Protein AF-V4LY59-F1 (afdb_monomer)

Sequence (93 aa):
MEKTSLIFIGLLLLFTYTQVLAQQSCKTVSDCTKMKCEILECVENKCGCANERRVGLPLTKDMRQACIDYCKLIGEVVNTWSEDLCYCRKPPM

pLDDT: mean 70.53, std 11.12, range [49.97, 89.69]

Nearest PDB structures (foldseek):
  5bq2-assembly1_D  TM=4.998E-01  e=5.086E+00  Pseudomonas aeruginosa PAO1
  5mao-assembly2_B  TM=3.644E-01  e=6.652E+00  Thermus thermophilus HB27
  3i32-assembly1_A-2  TM=2.785E-01  e=6.652E+00  Thermus thermophilus HB27
  8glv-assembly1_JE  TM=3.142E-01  e=6.652E+00  Chlamydomonas reinhardtii

Secondary structure (DSSP, 8-state):
-HHHHHHHHHHHHHHHHHHHHHHHB-SSGGGGTTS--SSEEEETTEEEETT-EEEEPP--TTHHHHHHHHHHHTT-EEEEE-SSEEEEEPPP-

Organism: Eutrema salsugineum (NCBI:txid72664)

Structure (mmCIF, N/CA/C/O backbone):
data_AF-V4LY59-F1
#
_entry.id   AF-V4LY59-F1
#
loop_
_atom_site.group_PDB
_atom_site.id
_atom_site.type_symbol
_atom_site.label_atom_id
_atom_site.label_alt_id
_atom_site.label_comp_id
_atom_site.label_asym_id
_atom_site.label_entity_id
_atom_site.label_seq_id
_atom_site.pdbx_PDB_ins_code
_atom_site.Cartn_x
_atom_site.Cartn_y
_atom_site.Cartn_z
_atom_site.occupancy
_atom_site.B_iso_or_equiv
_atom_site.auth_seq_id
_atom_site.auth_comp_id
_atom_site.auth_asym_id
_atom_site.auth_atom_id
_atom_site.pdbx_PDB_model_num
ATOM 1 N N . MET A 1 1 ? 12.332 43.236 22.250 1.00 49.97 1 MET A N 1
ATOM 2 C CA . MET A 1 1 ? 11.004 42.601 22.063 1.00 49.97 1 MET A CA 1
ATOM 3 C C . MET A 1 1 ? 11.090 41.317 21.219 1.00 49.97 1 MET A C 1
ATOM 5 O O . MET A 1 1 ? 10.103 40.916 20.625 1.00 49.97 1 MET A O 1
ATOM 9 N N . GLU A 1 2 ? 12.241 40.633 21.178 1.00 53.38 2 GLU A N 1
ATOM 10 C CA . GLU A 1 2 ? 12.476 39.514 20.240 1.00 53.38 2 GLU A CA 1
ATOM 11 C C . GLU A 1 2 ? 12.168 38.127 20.832 1.00 53.38 2 GLU A C 1
ATOM 13 O O . GLU A 1 2 ? 11.846 37.193 20.101 1.00 53.38 2 GLU A O 1
ATOM 18 N N . LYS A 1 3 ? 12.199 37.983 22.166 1.00 54.25 3 LYS A N 1
ATOM 19 C CA . LYS A 1 3 ? 11.938 36.698 22.842 1.00 54.25 3 LYS A CA 1
ATOM 20 C C . LYS A 1 3 ? 10.482 36.236 22.728 1.00 54.25 3 LYS A C 1
ATOM 22 O O . LYS A 1 3 ? 10.237 35.037 22.663 1.00 54.25 3 LYS A O 1
ATOM 27 N N . THR A 1 4 ? 9.523 37.158 22.674 1.00 57.12 4 THR A N 1
ATOM 28 C CA . THR A 1 4 ? 8.094 36.821 22.594 1.00 57.12 4 THR A CA 1
ATOM 29 C C . THR A 1 4 ? 7.727 36.246 21.224 1.00 57.12 4 THR A C 1
ATOM 31 O O . THR A 1 4 ? 6.989 35.268 21.158 1.00 57.12 4 THR A O 1
ATOM 34 N N . SER A 1 5 ? 8.302 36.775 20.136 1.00 56.09 5 SER A N 1
ATOM 35 C CA . SER A 1 5 ? 8.032 36.289 18.773 1.00 56.09 5 SER A CA 1
ATOM 36 C C . SER A 1 5 ? 8.486 34.845 18.551 1.00 56.09 5 SER A C 1
ATOM 38 O O . SER A 1 5 ? 7.777 34.085 17.899 1.00 56.09 5 SER A O 1
ATOM 40 N N . LEU A 1 6 ? 9.616 34.428 19.133 1.00 57.38 6 LEU A N 1
ATOM 41 C CA . LEU A 1 6 ? 10.097 33.041 19.035 1.00 57.38 6 LEU A CA 1
ATOM 42 C C . LEU A 1 6 ? 9.166 32.044 19.741 1.00 57.38 6 LEU A C 1
ATOM 44 O O . LEU A 1 6 ? 8.937 30.952 19.227 1.00 57.38 6 LEU A O 1
ATOM 48 N N . ILE A 1 7 ? 8.580 32.434 20.878 1.00 63.19 7 ILE A N 1
ATOM 49 C CA . ILE A 1 7 ? 7.598 31.609 21.599 1.00 63.19 7 ILE A CA 1
ATOM 50 C C . ILE A 1 7 ? 6.315 31.471 20.770 1.00 63.19 7 ILE A C 1
ATOM 52 O O . ILE A 1 7 ? 5.778 30.372 20.651 1.00 63.19 7 ILE A O 1
ATOM 56 N N . PHE A 1 8 ? 5.856 32.560 20.146 1.00 60.38 8 PHE A N 1
ATOM 57 C CA . PHE A 1 8 ? 4.675 32.552 19.278 1.00 60.38 8 PHE A CA 1
ATOM 58 C C . PHE A 1 8 ? 4.862 31.683 18.028 1.00 60.38 8 PHE A C 1
ATOM 60 O O . PHE A 1 8 ? 3.968 30.911 17.684 1.00 60.38 8 PHE A O 1
ATOM 67 N N . ILE A 1 9 ? 6.026 31.755 17.376 1.00 62.88 9 ILE A N 1
ATOM 68 C CA . ILE A 1 9 ? 6.347 30.916 16.211 1.00 62.88 9 ILE A CA 1
ATOM 69 C C . ILE A 1 9 ? 6.438 29.439 16.619 1.00 62.88 9 ILE A C 1
ATOM 71 O O . ILE A 1 9 ? 5.887 28.578 15.934 1.00 62.88 9 ILE A O 1
ATOM 75 N N . GLY A 1 10 ? 7.069 29.140 17.760 1.00 61.47 10 GLY A N 1
ATOM 76 C CA . GLY A 1 10 ? 7.139 27.778 18.294 1.00 61.47 10 GLY A CA 1
ATOM 77 C C . GLY A 1 10 ? 5.758 27.188 18.598 1.00 61.47 10 GLY A C 1
ATOM 78 O O . GLY A 1 10 ? 5.488 26.040 18.247 1.00 61.47 10 GLY A O 1
ATOM 79 N N . LEU A 1 11 ? 4.854 27.986 19.178 1.00 64.50 11 LEU A N 1
ATOM 80 C CA . LEU A 1 11 ? 3.476 27.567 19.441 1.00 64.50 11 LEU A CA 1
ATOM 81 C C . LEU A 1 11 ? 2.719 27.274 18.139 1.00 64.50 11 LEU A C 1
ATOM 83 O O . LEU A 1 11 ? 2.076 26.234 18.024 1.00 64.50 11 LEU A O 1
ATOM 87 N N . LEU A 1 12 ? 2.820 28.1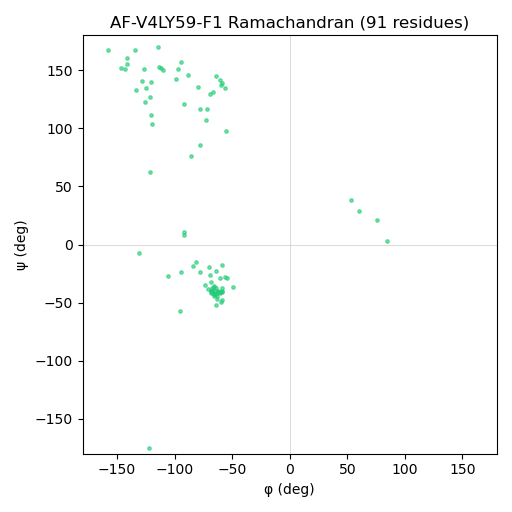65 17.147 1.00 61.53 12 LEU A N 1
ATOM 88 C CA . LEU A 1 12 ? 2.155 28.003 15.852 1.00 61.53 12 LEU A CA 1
ATOM 89 C C . LEU A 1 12 ? 2.586 26.712 15.144 1.00 61.53 12 LEU A C 1
ATOM 91 O O . LEU A 1 12 ? 1.736 26.011 14.602 1.00 61.53 12 LEU A O 1
ATOM 95 N N . LEU A 1 13 ? 3.875 26.366 15.199 1.00 61.19 13 LEU A N 1
ATOM 96 C CA . LEU A 1 13 ? 4.406 25.128 14.618 1.00 61.19 13 LEU A CA 1
ATOM 97 C C . LEU A 1 13 ? 3.901 23.866 15.339 1.00 61.19 13 LEU A C 1
ATOM 99 O O . LEU A 1 13 ? 3.610 22.861 14.696 1.00 61.19 13 LEU A O 1
ATOM 103 N N . LEU A 1 14 ? 3.750 23.908 16.665 1.00 60.53 14 LEU A N 1
ATOM 104 C CA . LEU A 1 14 ? 3.183 22.796 17.438 1.00 60.53 14 LEU A CA 1
ATOM 105 C C . LEU A 1 14 ? 1.686 22.602 17.152 1.00 60.53 14 LEU A C 1
ATOM 107 O O . LEU A 1 14 ? 1.220 21.468 17.017 1.00 60.53 14 LEU A O 1
ATOM 111 N N . PHE A 1 15 ? 0.930 23.695 17.019 1.00 58.72 15 PHE A N 1
ATOM 112 C CA . PHE A 1 15 ? -0.491 23.650 16.665 1.00 58.72 15 PHE A CA 1
ATOM 113 C C . PHE A 1 15 ? -0.724 23.117 15.248 1.00 58.72 15 PHE A C 1
ATOM 115 O O . PHE A 1 15 ? -1.613 22.294 15.043 1.00 58.72 15 PHE A O 1
ATOM 122 N N . THR A 1 16 ? 0.082 23.523 14.266 1.00 58.28 16 THR A N 1
ATOM 123 C CA . THR A 1 16 ? -0.044 22.987 12.903 1.00 58.28 16 THR A CA 1
ATOM 124 C C . THR A 1 16 ? 0.367 21.518 12.836 1.00 58.28 16 THR A C 1
ATOM 126 O O . THR A 1 16 ? -0.333 20.722 12.214 1.00 58.28 16 THR A O 1
ATOM 129 N N . TYR A 1 17 ? 1.431 21.115 13.535 1.00 56.34 17 TYR A N 1
ATOM 130 C CA . TYR A 1 17 ? 1.873 19.718 13.582 1.00 56.34 17 TYR A CA 1
ATOM 131 C C . TYR A 1 17 ? 0.832 18.791 14.229 1.00 56.34 17 TYR A C 1
ATOM 133 O O . TYR A 1 17 ? 0.513 17.730 13.692 1.00 56.34 17 TYR A O 1
ATOM 141 N N . THR A 1 18 ? 0.239 19.212 15.350 1.00 58.66 18 THR A N 1
ATOM 142 C CA . THR A 1 18 ? -0.838 18.457 16.014 1.00 58.66 18 THR A CA 1
ATOM 143 C C . THR A 1 18 ? -2.103 18.376 15.166 1.00 58.66 18 THR A C 1
ATOM 145 O O . THR A 1 18 ? -2.744 17.328 15.142 1.00 58.66 18 THR A O 1
ATOM 148 N N . GLN A 1 19 ? -2.444 19.427 14.417 1.00 54.88 19 GLN A N 1
ATOM 149 C CA . GLN A 1 19 ? -3.570 19.399 13.482 1.00 54.88 19 GLN A CA 1
ATOM 150 C C . GLN A 1 19 ? -3.332 18.457 12.297 1.00 54.88 19 GLN A C 1
ATOM 152 O O . GLN A 1 19 ? -4.258 17.759 11.894 1.00 54.88 19 GLN A O 1
ATOM 157 N N . VAL A 1 20 ? -2.111 18.401 11.758 1.00 58.44 20 VAL A N 1
ATOM 158 C CA . VAL A 1 20 ? -1.750 17.463 10.679 1.00 58.44 20 VAL A CA 1
ATOM 159 C C . VAL A 1 20 ? -1.802 16.018 11.179 1.00 58.44 20 VAL A C 1
ATOM 161 O O . VAL A 1 20 ? -2.401 15.165 10.527 1.00 58.44 20 VAL A O 1
ATOM 164 N N . LEU A 1 21 ? -1.264 15.750 12.372 1.00 56.25 21 LEU A N 1
ATOM 165 C CA . LEU A 1 21 ? -1.353 14.433 13.010 1.00 56.25 21 LEU A CA 1
ATOM 166 C C . LEU A 1 21 ? -2.800 14.022 13.308 1.00 56.25 21 LEU A C 1
ATOM 168 O O . LEU A 1 21 ? -3.163 12.870 13.090 1.00 56.25 21 LEU A O 1
ATOM 172 N N . ALA A 1 22 ? -3.635 14.955 13.770 1.00 54.31 22 ALA A N 1
ATOM 173 C CA . ALA A 1 22 ? -5.052 14.703 14.026 1.00 54.31 22 ALA A CA 1
ATOM 174 C C . ALA A 1 22 ? -5.866 14.490 12.740 1.00 54.31 22 ALA A C 1
ATOM 176 O O . ALA A 1 22 ? -6.886 1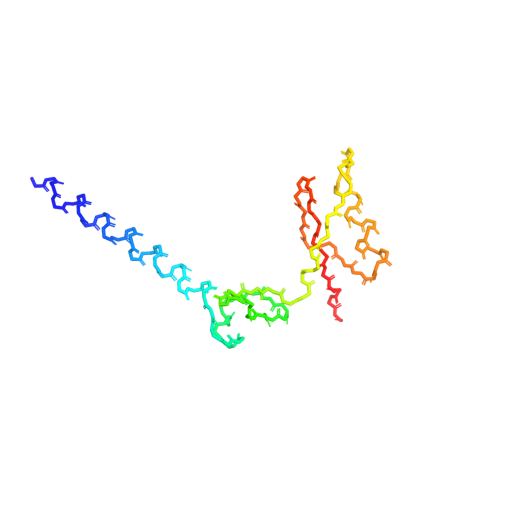3.818 12.776 1.00 54.31 22 ALA A O 1
ATOM 177 N N . GLN A 1 23 ? -5.431 15.042 11.603 1.00 56.53 23 GLN A N 1
ATOM 178 C CA . GLN A 1 23 ? -6.043 14.771 10.296 1.00 56.53 23 GLN A CA 1
ATOM 179 C C . GLN A 1 23 ? -5.619 13.426 9.707 1.00 56.53 23 GLN A C 1
ATOM 181 O O . GLN A 1 23 ? -6.330 12.877 8.871 1.00 56.53 23 GLN A O 1
ATOM 186 N N . GLN A 1 24 ? -4.463 12.907 10.121 1.00 61.69 24 GLN A N 1
ATOM 187 C CA . GLN A 1 24 ? -4.029 11.561 9.767 1.00 61.69 24 GLN A CA 1
ATOM 188 C C . GLN A 1 24 ? -4.619 10.499 10.682 1.00 61.69 24 GLN A C 1
ATOM 190 O O . GLN A 1 24 ? -4.608 9.335 10.289 1.00 61.69 24 GLN A O 1
ATOM 195 N N . SER A 1 25 ? -5.111 10.865 11.870 1.00 70.25 25 SER A N 1
ATOM 196 C CA . SER A 1 25 ? -5.691 9.904 12.792 1.00 70.25 25 SER A CA 1
ATOM 197 C C . SER A 1 25 ? -7.178 9.676 12.554 1.00 70.25 25 SER A C 1
ATOM 199 O O . SER A 1 25 ? -7.918 10.575 12.167 1.00 70.25 25 SER A O 1
ATOM 201 N N . CYS A 1 26 ? -7.624 8.446 12.776 1.00 78.06 26 CYS A N 1
ATOM 202 C CA . CYS A 1 26 ? -9.017 8.064 12.584 1.00 78.06 26 CYS A CA 1
ATOM 203 C C . CYS A 1 26 ? -9.451 7.063 13.645 1.00 78.06 26 CYS A C 1
ATOM 205 O O . CYS A 1 26 ? -8.648 6.288 14.150 1.00 78.06 26 CYS A O 1
ATOM 207 N N . LYS A 1 27 ? -10.736 7.063 13.983 1.00 78.62 27 LYS A N 1
ATOM 208 C CA . LYS A 1 27 ? -11.380 5.951 14.699 1.00 78.62 27 LYS A CA 1
ATOM 209 C C . LYS A 1 27 ? -12.269 5.148 13.761 1.00 78.62 27 LYS A C 1
ATOM 211 O O . LYS A 1 27 ? -12.517 3.969 13.987 1.00 78.62 27 LYS A O 1
ATOM 216 N N . THR A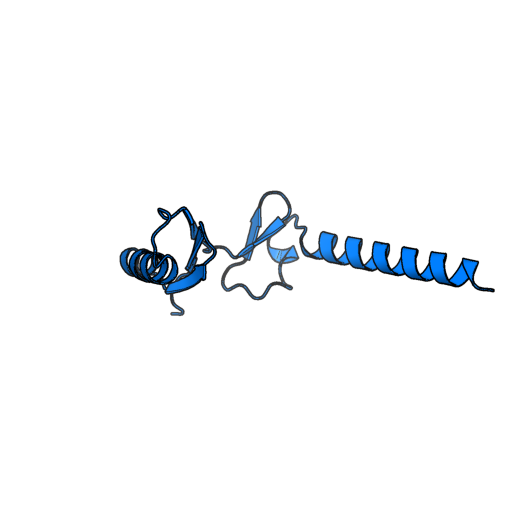 1 28 ? -12.760 5.809 12.722 1.00 74.56 28 THR A N 1
ATOM 217 C CA . THR A 1 28 ? -13.670 5.278 11.719 1.00 74.56 28 THR A CA 1
ATOM 218 C C . THR A 1 28 ? -13.297 5.821 10.344 1.00 74.56 28 THR A C 1
ATOM 220 O O . THR A 1 28 ? -12.639 6.851 10.220 1.00 74.56 28 THR A O 1
ATOM 223 N N . VAL A 1 29 ? -13.747 5.150 9.285 1.00 72.38 29 VAL A N 1
ATOM 224 C CA . VAL A 1 29 ? -13.468 5.558 7.896 1.00 72.38 29 VAL A CA 1
ATOM 225 C C . VAL A 1 29 ? -14.025 6.955 7.572 1.00 72.38 29 VAL A C 1
ATOM 227 O O . VAL A 1 29 ? -13.438 7.686 6.777 1.00 72.38 29 VAL A O 1
ATOM 230 N N . SER A 1 30 ? -15.114 7.377 8.225 1.00 76.19 30 SER A N 1
ATOM 231 C CA . SER A 1 30 ? -15.694 8.720 8.063 1.00 76.19 30 SER A CA 1
ATOM 232 C C . SER A 1 30 ? -14.775 9.854 8.522 1.00 76.19 30 SER A C 1
ATOM 234 O O . SER A 1 30 ? -14.900 10.979 8.033 1.00 76.19 30 SER A O 1
ATOM 236 N N . ASP A 1 31 ? -13.819 9.567 9.407 1.00 77.00 31 ASP A N 1
ATOM 237 C CA . ASP A 1 31 ? -12.831 10.555 9.853 1.00 77.00 31 ASP A CA 1
ATOM 238 C C . ASP A 1 31 ? -11.840 10.907 8.724 1.00 77.00 31 ASP A C 1
ATOM 240 O O . ASP A 1 31 ? -11.245 11.983 8.717 1.00 77.00 31 ASP A O 1
ATOM 244 N N . CYS A 1 32 ? -11.730 10.046 7.705 1.00 74.75 32 CYS A N 1
ATOM 245 C CA . CYS A 1 32 ? -10.787 10.166 6.593 1.00 74.75 32 CYS A CA 1
ATOM 246 C C . CYS A 1 32 ? -11.342 10.919 5.372 1.00 74.75 32 CYS A C 1
ATOM 248 O O . CYS A 1 32 ? -10.713 10.948 4.317 1.00 74.75 32 CYS A O 1
ATOM 250 N N . THR A 1 33 ? -12.499 11.575 5.502 1.00 70.19 33 THR A N 1
ATOM 251 C CA . THR A 1 33 ? -13.224 12.270 4.413 1.00 70.19 33 THR A CA 1
ATOM 252 C C . THR A 1 33 ? -12.440 13.381 3.709 1.00 70.19 33 THR A C 1
ATOM 254 O O . THR A 1 33 ? -12.799 13.783 2.604 1.00 70.19 33 THR A O 1
ATOM 257 N N . LYS A 1 34 ? -11.361 13.884 4.319 1.00 67.81 34 LYS A N 1
ATOM 258 C CA . LYS A 1 34 ? -10.464 14.873 3.699 1.00 67.81 34 LYS A CA 1
ATOM 259 C C . LYS A 1 34 ? -9.437 14.258 2.742 1.00 67.81 34 LYS A C 1
ATOM 261 O O . LYS A 1 34 ? -8.834 15.001 1.967 1.00 67.81 34 LYS A O 1
ATOM 266 N N . MET A 1 35 ? -9.222 12.941 2.779 1.00 68.94 35 MET A N 1
ATOM 267 C CA . MET A 1 35 ? -8.350 12.262 1.822 1.00 68.94 35 MET A CA 1
ATOM 268 C C . MET A 1 35 ? -9.086 12.033 0.500 1.00 68.94 35 MET A C 1
ATOM 270 O O . MET A 1 35 ? -10.230 11.586 0.464 1.00 68.94 35 MET A O 1
ATOM 274 N N . LYS A 1 36 ? -8.404 12.319 -0.610 1.00 64.69 36 LYS A N 1
ATOM 275 C CA . LYS A 1 36 ? -8.887 12.009 -1.959 1.00 64.69 36 LYS A CA 1
ATOM 276 C C . LYS A 1 36 ? -8.494 10.574 -2.320 1.00 64.69 36 LYS A C 1
ATOM 278 O O . LYS A 1 36 ? -7.545 10.376 -3.071 1.00 64.69 36 LYS A O 1
ATOM 283 N N . CYS A 1 37 ? -9.201 9.597 -1.763 1.00 65.19 37 CYS A N 1
ATOM 284 C CA . CYS A 1 37 ? -9.070 8.184 -2.125 1.00 65.19 37 CYS A CA 1
ATOM 285 C C . CYS A 1 37 ? -10.366 7.694 -2.779 1.00 65.19 37 CYS A C 1
ATOM 287 O O . CYS A 1 37 ? -11.444 8.199 -2.474 1.00 65.19 37 CYS A O 1
ATOM 289 N N . GLU A 1 38 ? -10.267 6.682 -3.637 1.00 64.12 38 GLU A N 1
ATOM 290 C CA . GLU A 1 38 ? -11.441 6.016 -4.216 1.00 64.12 38 GLU A CA 1
ATOM 291 C C . GLU A 1 38 ? -12.142 5.122 -3.180 1.00 64.12 38 GLU A C 1
ATOM 293 O O . GLU A 1 38 ? -13.367 5.069 -3.123 1.00 64.12 38 GLU A O 1
ATOM 298 N N . ILE A 1 39 ? -11.363 4.491 -2.293 1.00 67.81 39 ILE A N 1
ATOM 299 C CA . ILE A 1 39 ? -11.855 3.804 -1.097 1.00 67.81 39 ILE A CA 1
ATOM 300 C C . ILE A 1 39 ? -10.980 4.225 0.091 1.00 67.81 39 ILE A C 1
ATOM 302 O O . ILE A 1 39 ? -9.756 4.249 -0.013 1.00 67.81 39 ILE A O 1
ATOM 306 N N . LEU A 1 40 ? -11.600 4.591 1.211 1.00 77.50 40 LEU A N 1
ATOM 307 C CA . LEU A 1 40 ? -10.919 5.018 2.437 1.00 77.50 40 LEU A CA 1
ATOM 308 C C . LEU A 1 40 ? -10.838 3.862 3.437 1.00 77.50 40 LEU A C 1
ATOM 310 O O . LEU A 1 40 ? -11.796 3.107 3.597 1.00 77.50 40 LEU A O 1
ATOM 314 N N . GLU A 1 41 ? -9.723 3.769 4.153 1.00 79.06 41 GLU A N 1
ATOM 315 C CA . GLU A 1 41 ? -9.523 2.849 5.271 1.00 79.06 41 GLU A CA 1
ATOM 316 C C . GLU A 1 41 ? -9.068 3.603 6.513 1.00 79.06 41 GLU A C 1
ATOM 318 O O . GLU A 1 41 ? -8.390 4.627 6.436 1.00 79.06 41 GLU A O 1
ATOM 323 N N . CYS A 1 42 ? -9.421 3.055 7.672 1.00 75.56 42 CYS A N 1
ATOM 324 C CA . CYS A 1 42 ? -8.878 3.470 8.951 1.00 75.56 42 CYS A CA 1
ATOM 325 C C . CYS A 1 42 ? -8.179 2.271 9.596 1.00 75.56 42 CYS A C 1
ATOM 327 O O . CYS A 1 42 ? -8.847 1.367 10.098 1.00 75.56 42 CYS A O 1
ATOM 329 N N . VAL A 1 43 ? -6.846 2.247 9.562 1.00 75.06 43 VAL A N 1
ATOM 330 C CA . VAL A 1 43 ? -6.026 1.133 10.064 1.00 75.06 43 VAL A CA 1
ATOM 331 C C . VAL A 1 43 ? -5.085 1.661 11.137 1.00 75.06 43 VAL A C 1
ATOM 333 O O . VAL A 1 43 ? -4.386 2.643 10.917 1.00 75.06 43 VAL A O 1
ATOM 336 N N . GLU A 1 44 ? -5.086 1.039 12.320 1.00 75.69 44 GLU A N 1
ATOM 337 C CA . GLU A 1 44 ? -4.233 1.437 13.459 1.00 75.69 44 GLU A CA 1
ATOM 338 C C . GLU A 1 44 ? -4.343 2.925 13.842 1.00 75.69 44 GLU A C 1
ATOM 340 O O . GLU A 1 44 ? -3.371 3.582 14.214 1.00 75.69 44 GLU A O 1
ATOM 345 N N . ASN A 1 45 ? -5.557 3.465 13.776 1.00 76.31 45 ASN A N 1
ATOM 346 C CA . ASN A 1 45 ? -5.838 4.887 13.943 1.00 76.31 45 ASN A CA 1
ATOM 347 C C . ASN A 1 45 ? -5.152 5.792 12.917 1.00 76.31 45 ASN A C 1
ATOM 349 O O . ASN A 1 45 ? -4.858 6.938 13.244 1.00 76.31 45 ASN A O 1
ATOM 353 N N . LYS A 1 46 ? -4.887 5.308 11.702 1.00 75.25 46 LYS A N 1
ATOM 354 C CA . LYS A 1 46 ? -4.396 6.113 10.585 1.00 75.25 46 LYS A CA 1
ATOM 355 C C . LYS A 1 46 ? -5.296 5.975 9.368 1.00 75.25 46 LYS A C 1
ATOM 357 O O . LYS A 1 46 ? -5.678 4.868 8.991 1.00 75.25 46 LYS A O 1
ATOM 362 N N . CYS A 1 47 ? -5.608 7.106 8.750 1.00 75.38 47 CYS A N 1
ATOM 363 C CA . CYS A 1 47 ? -6.292 7.126 7.469 1.00 75.38 47 CYS A CA 1
ATOM 364 C C . CYS A 1 47 ? -5.368 6.610 6.365 1.00 75.38 47 CYS A C 1
ATOM 366 O O . CYS A 1 47 ? -4.236 7.075 6.224 1.00 75.38 47 CYS A O 1
ATOM 368 N N . GLY A 1 48 ? -5.870 5.668 5.576 1.00 73.19 48 GLY A N 1
ATOM 369 C CA . GLY A 1 48 ? -5.220 5.138 4.384 1.00 73.19 48 GLY A CA 1
ATOM 370 C C . GLY A 1 48 ? -6.202 5.047 3.221 1.00 73.19 48 GLY A C 1
ATOM 371 O O . GLY A 1 48 ? -7.414 5.176 3.401 1.00 73.19 48 GLY A O 1
ATOM 372 N N . CYS A 1 49 ? -5.686 4.823 2.016 1.00 72.50 49 CYS A N 1
ATOM 373 C CA . CYS A 1 49 ? -6.523 4.464 0.880 1.00 72.50 49 CYS A CA 1
ATOM 374 C C . CYS A 1 49 ? -6.618 2.933 0.795 1.00 72.50 49 CYS A C 1
ATOM 376 O O . CYS A 1 49 ? -5.606 2.253 0.606 1.00 72.50 49 CYS A O 1
ATOM 378 N N . ALA A 1 50 ? -7.836 2.398 0.878 1.00 63.69 50 ALA A N 1
ATOM 379 C CA . ALA A 1 50 ? -8.118 1.016 0.503 1.00 63.69 50 ALA A CA 1
ATOM 380 C C . ALA A 1 50 ? -7.734 0.809 -0.954 1.00 63.69 50 ALA A C 1
ATOM 382 O O . ALA A 1 50 ? -8.059 1.637 -1.806 1.00 63.69 50 ALA A O 1
ATOM 383 N N . ASN A 1 51 ? -7.129 -0.342 -1.234 1.00 58.81 51 ASN A N 1
ATOM 384 C CA . ASN A 1 51 ? -6.597 -0.771 -2.532 1.00 58.81 51 ASN A CA 1
ATOM 385 C C . ASN A 1 51 ? -5.184 -0.300 -2.882 1.00 58.81 51 ASN A 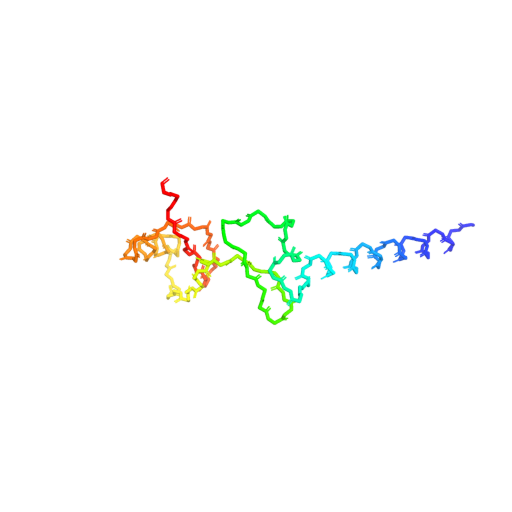C 1
ATOM 387 O O . ASN A 1 51 ? -4.728 -0.650 -3.965 1.00 58.81 51 ASN A O 1
ATOM 391 N N . GLU A 1 52 ? -4.459 0.411 -2.017 1.00 55.25 52 GLU A N 1
ATOM 392 C CA . GLU A 1 52 ? -3.013 0.550 -2.220 1.00 55.25 52 GLU A CA 1
ATOM 393 C C . GLU A 1 52 ? -2.317 -0.730 -1.759 1.00 55.25 52 GLU A C 1
ATOM 395 O O . GLU A 1 52 ? -1.882 -0.876 -0.613 1.00 55.25 52 GLU A O 1
ATOM 400 N N . ARG A 1 53 ? -2.243 -1.715 -2.660 1.00 57.81 53 ARG A N 1
ATOM 401 C CA . ARG A 1 53 ? -1.535 -2.957 -2.364 1.00 57.81 53 ARG A CA 1
ATOM 402 C C . ARG A 1 53 ? -0.039 -2.671 -2.375 1.00 57.81 53 ARG A C 1
ATOM 404 O O . ARG A 1 53 ? 0.555 -2.456 -3.429 1.00 57.81 53 ARG A O 1
ATOM 411 N N . ARG A 1 54 ? 0.557 -2.664 -1.183 1.00 53.03 54 ARG A N 1
ATOM 412 C CA . ARG A 1 54 ? 1.996 -2.488 -0.989 1.00 53.03 54 ARG A CA 1
ATOM 413 C C . ARG A 1 54 ? 2.706 -3.799 -1.296 1.00 53.03 54 ARG A C 1
ATOM 415 O O . ARG A 1 54 ? 2.492 -4.792 -0.602 1.00 53.03 54 ARG A O 1
ATOM 422 N N . VAL A 1 55 ? 3.548 -3.803 -2.322 1.00 58.22 55 VAL A N 1
ATOM 423 C CA . VAL A 1 55 ? 4.313 -4.993 -2.705 1.00 58.22 55 VAL A CA 1
ATOM 424 C C . VAL A 1 55 ? 5.786 -4.636 -2.760 1.00 58.22 55 VAL A C 1
ATOM 426 O O . VAL A 1 55 ? 6.186 -3.711 -3.467 1.00 58.22 55 VAL A O 1
ATOM 429 N N . GLY A 1 56 ? 6.584 -5.363 -1.977 1.00 56.09 56 GLY A N 1
ATOM 430 C CA . GLY A 1 56 ? 8.035 -5.324 -2.094 1.00 56.09 56 GLY A CA 1
ATOM 431 C C . GLY A 1 56 ? 8.430 -6.034 -3.381 1.00 56.09 56 GLY A C 1
ATOM 432 O O . GLY A 1 56 ? 8.158 -7.226 -3.536 1.00 56.09 56 GLY A O 1
ATOM 433 N N . LEU A 1 57 ? 9.027 -5.297 -4.313 1.00 62.31 57 LEU A N 1
ATOM 434 C CA . LEU A 1 57 ? 9.587 -5.870 -5.534 1.00 62.31 57 LEU A CA 1
ATOM 435 C C . LEU A 1 57 ? 11.089 -6.091 -5.352 1.00 62.31 57 LEU A C 1
ATOM 437 O O . LEU A 1 57 ? 11.735 -5.352 -4.606 1.00 62.31 57 LEU A O 1
ATOM 441 N N . PRO A 1 58 ? 11.670 -7.093 -6.032 1.00 61.19 58 PRO A N 1
ATOM 442 C CA . PRO A 1 58 ? 13.115 -7.222 -6.083 1.00 61.19 58 PRO A CA 1
ATOM 443 C C . PRO A 1 58 ? 13.721 -5.923 -6.627 1.00 61.19 58 PRO A C 1
ATOM 445 O O . PRO A 1 58 ? 13.239 -5.398 -7.635 1.00 61.19 58 PRO A O 1
ATOM 448 N N . LEU A 1 59 ? 14.787 -5.437 -5.982 1.00 54.97 59 LEU A N 1
ATOM 449 C CA . LEU A 1 59 ? 15.594 -4.309 -6.451 1.00 54.97 59 LEU A CA 1
ATOM 450 C C . LEU A 1 59 ? 16.089 -4.614 -7.870 1.00 54.97 59 LEU A C 1
ATOM 452 O O . LEU A 1 59 ? 17.051 -5.354 -8.075 1.00 54.97 59 LEU A O 1
ATOM 456 N N . THR A 1 60 ? 15.388 -4.081 -8.861 1.00 63.41 60 THR A N 1
ATOM 457 C CA . THR A 1 60 ? 15.719 -4.218 -10.277 1.00 63.41 60 THR A CA 1
ATOM 458 C C . THR A 1 60 ? 16.192 -2.872 -10.801 1.00 63.41 60 THR A C 1
ATOM 460 O O . THR A 1 60 ? 15.768 -1.819 -10.324 1.00 63.41 60 THR A O 1
ATOM 463 N N . LYS A 1 61 ? 17.081 -2.903 -11.802 1.00 66.62 61 LYS A N 1
ATOM 464 C CA . LYS A 1 61 ? 17.644 -1.698 -12.434 1.00 66.62 61 LYS A CA 1
ATOM 465 C C . LYS A 1 61 ? 16.551 -0.746 -12.945 1.00 66.62 61 LYS A C 1
ATOM 467 O O . LYS A 1 61 ? 16.752 0.462 -12.929 1.00 66.62 61 LYS A O 1
ATOM 472 N N . ASP A 1 62 ? 15.393 -1.304 -13.305 1.00 80.00 62 ASP A N 1
ATOM 473 C CA . ASP A 1 62 ? 14.202 -0.585 -13.750 1.00 80.00 62 ASP A CA 1
ATOM 474 C C . ASP A 1 62 ? 12.989 -0.890 -12.851 1.00 80.00 62 ASP A C 1
ATOM 476 O O . ASP A 1 62 ? 11.969 -1.408 -13.305 1.00 80.00 62 ASP A O 1
ATOM 480 N N . MET A 1 63 ? 13.081 -0.531 -11.563 1.00 79.88 63 MET A N 1
ATOM 481 C CA . MET A 1 63 ? 11.998 -0.694 -10.572 1.00 79.88 63 MET A CA 1
ATOM 482 C C . MET A 1 63 ? 10.642 -0.156 -11.047 1.00 79.88 63 MET A C 1
ATOM 484 O O . MET A 1 63 ? 9.596 -0.756 -10.799 1.00 79.88 63 MET A O 1
ATOM 488 N N . ARG A 1 64 ? 10.653 0.955 -11.794 1.00 82.81 64 ARG A N 1
ATOM 489 C CA . ARG A 1 64 ? 9.447 1.512 -12.416 1.00 82.81 64 ARG A CA 1
ATOM 490 C C . ARG A 1 64 ? 8.787 0.508 -13.361 1.00 82.81 64 ARG A C 1
ATOM 492 O O . ARG A 1 64 ? 7.575 0.329 -13.297 1.00 82.81 64 ARG A O 1
ATOM 499 N N . GLN A 1 65 ? 9.569 -0.127 -14.231 1.00 85.06 65 GLN A N 1
ATOM 500 C CA . GLN A 1 65 ? 9.047 -1.088 -15.199 1.00 85.06 65 GLN A CA 1
ATOM 501 C C . GLN A 1 65 ? 8.557 -2.353 -14.493 1.00 85.06 65 GLN A C 1
ATOM 503 O O . GLN A 1 65 ? 7.453 -2.807 -14.769 1.00 85.06 65 GLN A O 1
ATOM 508 N N . ALA A 1 66 ? 9.309 -2.842 -13.503 1.00 85.06 66 ALA A N 1
ATO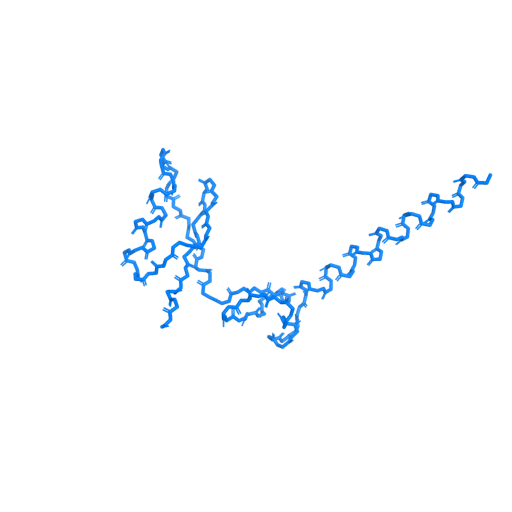M 509 C CA . ALA A 1 66 ? 8.895 -3.977 -12.682 1.00 85.06 66 ALA A CA 1
ATOM 510 C C . ALA A 1 66 ? 7.560 -3.719 -11.958 1.00 85.06 66 ALA A C 1
ATOM 512 O O . ALA A 1 66 ? 6.702 -4.599 -11.911 1.00 85.06 66 ALA A O 1
ATOM 513 N N . CYS A 1 67 ? 7.348 -2.502 -11.448 1.00 85.69 67 CYS A N 1
ATOM 514 C CA . CYS A 1 67 ? 6.084 -2.095 -10.835 1.00 85.69 67 CYS A CA 1
ATOM 515 C C . CYS A 1 67 ? 4.932 -2.043 -11.854 1.00 85.69 67 CYS A C 1
ATOM 517 O O . CYS A 1 67 ? 3.843 -2.543 -11.577 1.00 85.69 67 CYS A O 1
ATOM 519 N N . ILE A 1 68 ? 5.178 -1.503 -13.055 1.00 87.69 68 ILE A N 1
ATOM 520 C CA . ILE A 1 68 ? 4.192 -1.489 -14.149 1.00 87.69 68 ILE A CA 1
ATOM 521 C C . ILE A 1 68 ? 3.776 -2.910 -14.531 1.00 87.69 68 ILE A C 1
ATOM 523 O O . ILE A 1 68 ? 2.580 -3.201 -14.598 1.00 87.69 68 ILE A O 1
ATOM 527 N N . ASP A 1 69 ? 4.748 -3.790 -14.753 1.00 89.69 69 ASP A N 1
ATOM 528 C CA . ASP A 1 69 ? 4.500 -5.165 -15.176 1.00 89.69 69 ASP A CA 1
ATOM 529 C C . ASP A 1 69 ? 3.763 -5.952 -14.086 1.00 89.69 69 ASP A C 1
ATOM 531 O O . ASP A 1 69 ? 2.815 -6.682 -14.384 1.00 89.69 69 ASP A O 1
ATOM 535 N N . TYR A 1 70 ? 4.134 -5.745 -12.818 1.00 85.56 70 TYR A N 1
ATOM 536 C CA . TYR A 1 70 ? 3.469 -6.365 -11.677 1.00 85.56 70 TYR A CA 1
ATOM 537 C C . TYR A 1 70 ? 2.010 -5.919 -11.535 1.00 85.56 70 TYR A C 1
ATOM 539 O O . TYR A 1 70 ? 1.125 -6.772 -11.472 1.00 85.56 70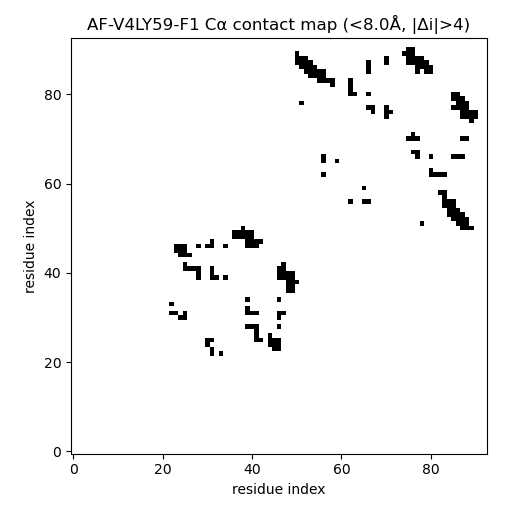 TYR A O 1
ATOM 547 N N . CYS A 1 71 ? 1.732 -4.609 -11.524 1.00 86.38 71 CYS A N 1
ATOM 548 C CA . CYS A 1 71 ? 0.353 -4.129 -11.407 1.00 86.38 71 CYS A CA 1
ATOM 549 C C . CYS A 1 71 ? -0.499 -4.634 -12.577 1.00 86.38 71 CYS A C 1
ATOM 551 O O . CYS A 1 71 ? -1.610 -5.119 -12.369 1.00 86.38 71 CYS A O 1
ATOM 553 N N . LYS A 1 72 ? 0.057 -4.634 -13.796 1.00 89.50 72 LYS A N 1
ATOM 554 C CA . LYS A 1 72 ? -0.624 -5.162 -14.982 1.00 89.50 72 LYS A CA 1
ATOM 555 C C . LYS A 1 72 ? -0.937 -6.657 -14.861 1.00 89.50 72 LYS A C 1
ATOM 557 O O . LYS A 1 72 ? -2.020 -7.074 -15.264 1.00 89.50 72 LYS A O 1
ATOM 562 N N . LEU A 1 73 ? -0.024 -7.454 -14.297 1.00 86.88 73 LEU A N 1
ATOM 563 C CA . LEU A 1 73 ? -0.212 -8.894 -14.078 1.00 86.88 73 LEU A CA 1
ATOM 564 C C . LEU A 1 73 ? -1.428 -9.192 -13.190 1.00 86.88 73 LEU A C 1
ATOM 566 O O . LEU A 1 73 ? -2.138 -10.165 -13.431 1.00 86.88 73 LEU A O 1
ATOM 570 N N . ILE A 1 74 ? -1.676 -8.354 -12.180 1.00 84.31 74 ILE A N 1
ATOM 571 C CA . ILE A 1 74 ? -2.799 -8.512 -11.244 1.00 84.31 74 ILE A CA 1
ATOM 572 C C . ILE A 1 74 ? -4.066 -7.753 -11.674 1.00 84.31 74 ILE A C 1
ATOM 574 O O . ILE A 1 74 ? -5.028 -7.698 -10.911 1.00 84.31 74 ILE A O 1
ATOM 578 N N . GLY A 1 75 ? -4.091 -7.193 -12.889 1.00 84.31 75 GLY A N 1
ATOM 579 C CA . GLY A 1 75 ? -5.245 -6.461 -13.423 1.00 84.31 75 GLY A CA 1
ATOM 580 C C . GLY A 1 75 ? -5.423 -5.052 -12.847 1.00 84.31 75 GLY A C 1
ATOM 581 O O . GLY A 1 75 ? -6.518 -4.497 -12.899 1.00 84.31 75 GLY A O 1
ATOM 582 N N . GLU A 1 76 ? -4.362 -4.471 -12.296 1.00 88.12 76 GLU A N 1
ATOM 583 C CA . GLU A 1 76 ? -4.340 -3.150 -11.672 1.00 88.12 76 GLU A CA 1
ATOM 584 C C . GLU A 1 76 ? -3.460 -2.163 -12.461 1.00 88.12 76 GLU A C 1
ATOM 586 O O . GLU A 1 76 ? -2.734 -2.525 -13.391 1.00 88.12 76 GLU A O 1
ATOM 591 N N . VAL A 1 77 ? -3.526 -0.881 -12.100 1.00 87.25 77 VAL A N 1
ATOM 592 C CA . VAL A 1 77 ? -2.680 0.183 -12.657 1.00 87.25 77 VAL A CA 1
ATOM 593 C C . VAL A 1 77 ? -1.716 0.707 -11.599 1.00 87.25 77 VAL A C 1
ATOM 595 O O . VAL A 1 77 ? -2.007 0.680 -10.404 1.00 87.25 77 VAL A O 1
ATOM 598 N N . VAL A 1 78 ? -0.560 1.211 -12.031 1.00 86.62 78 VAL A N 1
ATOM 599 C CA . VAL A 1 78 ? 0.407 1.830 -11.115 1.00 86.62 78 VAL A CA 1
ATOM 600 C C . VAL A 1 78 ? -0.180 3.108 -10.529 1.00 86.62 78 VAL A C 1
ATOM 602 O O . VAL A 1 78 ? -0.674 3.968 -11.260 1.00 86.62 78 VAL A O 1
ATOM 605 N N . ASN A 1 79 ? -0.088 3.232 -9.208 1.00 83.81 79 ASN A N 1
ATOM 606 C CA . ASN A 1 79 ? -0.371 4.462 -8.482 1.00 83.81 79 ASN A CA 1
ATOM 607 C C . ASN A 1 79 ? 0.925 5.246 -8.223 1.00 83.81 79 ASN A C 1
ATOM 609 O O . ASN A 1 79 ? 1.065 6.383 -8.664 1.00 83.81 79 ASN A O 1
ATOM 613 N N . THR A 1 80 ? 1.898 4.616 -7.554 1.00 81.56 80 THR A N 1
ATOM 614 C CA . THR A 1 80 ? 3.218 5.196 -7.252 1.00 81.56 80 THR A CA 1
ATOM 615 C C . THR A 1 80 ? 4.261 4.097 -6.992 1.00 81.56 80 THR A C 1
ATOM 617 O O . THR A 1 80 ? 3.912 2.923 -6.850 1.00 81.56 80 THR A O 1
ATOM 620 N N . TRP A 1 81 ? 5.546 4.455 -6.953 1.00 80.88 81 TRP A N 1
ATOM 621 C CA . TRP A 1 81 ? 6.654 3.546 -6.642 1.00 80.88 81 TRP A CA 1
ATOM 622 C C . TRP A 1 81 ? 7.783 4.275 -5.890 1.00 80.88 81 TRP A C 1
ATOM 624 O O . TRP A 1 81 ? 7.973 5.480 -6.058 1.00 80.88 81 TRP A O 1
ATOM 634 N N . SER A 1 82 ? 8.534 3.542 -5.066 1.00 77.81 82 SER A N 1
ATOM 635 C CA . SER A 1 82 ? 9.806 3.952 -4.444 1.00 77.81 82 SER A CA 1
ATOM 636 C C . SER A 1 82 ? 10.916 2.969 -4.831 1.00 77.81 82 SER A C 1
ATOM 638 O O . SER A 1 82 ? 10.691 2.079 -5.647 1.00 77.81 82 SER A O 1
ATOM 640 N N . GLU A 1 83 ? 12.124 3.128 -4.283 1.00 72.25 83 GLU A N 1
ATOM 641 C CA . GLU A 1 83 ? 13.273 2.253 -4.579 1.00 72.25 83 GLU A CA 1
ATOM 642 C C . GLU A 1 83 ? 13.000 0.764 -4.307 1.00 72.25 83 GLU A C 1
ATOM 644 O O . GLU A 1 83 ? 13.569 -0.099 -4.964 1.00 72.25 83 GLU A O 1
ATOM 649 N N . ASP A 1 84 ? 12.100 0.465 -3.378 1.00 74.81 84 ASP A N 1
ATOM 650 C CA . ASP A 1 84 ? 11.828 -0.865 -2.836 1.00 74.81 84 ASP A CA 1
ATOM 651 C C . ASP A 1 84 ? 10.333 -1.232 -2.805 1.00 74.81 84 ASP A C 1
ATOM 653 O O . ASP A 1 84 ? 9.974 -2.374 -2.510 1.00 74.81 84 ASP A O 1
ATOM 657 N N . LEU A 1 85 ? 9.440 -0.288 -3.118 1.00 76.12 85 LEU A N 1
ATOM 658 C CA . LEU A 1 85 ? 7.996 -0.478 -2.988 1.00 76.12 85 LEU A CA 1
ATOM 659 C C . LEU A 1 85 ? 7.271 -0.117 -4.277 1.00 76.12 85 LEU A C 1
ATOM 661 O O . LEU A 1 85 ? 7.560 0.888 -4.924 1.00 76.12 85 LEU A O 1
ATOM 665 N N . CYS A 1 86 ? 6.257 -0.908 -4.600 1.00 80.62 86 CYS A N 1
ATOM 666 C CA . CYS A 1 86 ? 5.284 -0.600 -5.635 1.00 80.62 86 CYS A CA 1
ATOM 667 C C . CYS A 1 86 ? 3.885 -0.550 -5.042 1.00 80.62 86 CYS A C 1
ATOM 669 O O . CYS A 1 86 ? 3.528 -1.366 -4.186 1.00 80.62 86 CYS A O 1
ATOM 671 N N . TYR A 1 87 ? 3.116 0.424 -5.515 1.00 81.62 87 TYR A N 1
ATOM 672 C CA . TYR A 1 87 ? 1.737 0.645 -5.125 1.00 81.62 87 TYR A CA 1
ATOM 673 C C . TYR A 1 87 ? 0.871 0.535 -6.374 1.00 81.62 87 TYR A C 1
ATOM 675 O O . TYR A 1 87 ? 0.930 1.383 -7.272 1.00 81.62 87 TYR A O 1
ATOM 683 N N . CYS A 1 88 ? 0.072 -0.523 -6.418 1.00 84.25 88 CYS A N 1
ATOM 684 C CA . CYS A 1 88 ? -0.949 -0.728 -7.434 1.00 84.25 88 CYS A CA 1
ATOM 685 C C . CYS A 1 88 ? -2.294 -0.204 -6.932 1.00 84.25 88 CYS A C 1
ATOM 687 O O . CYS A 1 88 ? -2.501 -0.073 -5.726 1.00 84.25 88 CYS A O 1
ATOM 689 N N . ARG A 1 89 ? -3.187 0.124 -7.863 1.00 81.44 89 ARG A N 1
ATOM 690 C CA . ARG A 1 89 ? -4.582 0.461 -7.583 1.00 81.44 89 ARG A CA 1
ATOM 691 C C . ARG A 1 89 ? -5.484 -0.125 -8.657 1.00 81.44 89 ARG A C 1
ATOM 693 O O . ARG A 1 89 ? -5.071 -0.285 -9.807 1.00 81.44 89 ARG A O 1
ATOM 700 N N . LYS A 1 90 ? -6.747 -0.363 -8.319 1.00 81.31 90 LYS A N 1
ATOM 701 C CA . LYS A 1 90 ? -7.744 -0.769 -9.313 1.00 81.31 90 LYS A CA 1
ATOM 702 C C . LYS A 1 90 ? -7.905 0.311 -10.395 1.00 81.31 90 LYS A C 1
ATOM 704 O O . LYS A 1 90 ? -7.819 1.500 -10.082 1.00 81.31 90 LYS A O 1
ATOM 709 N N . PRO A 1 91 ? -8.090 -0.076 -11.667 1.00 78.50 91 PRO A N 1
ATOM 710 C CA . P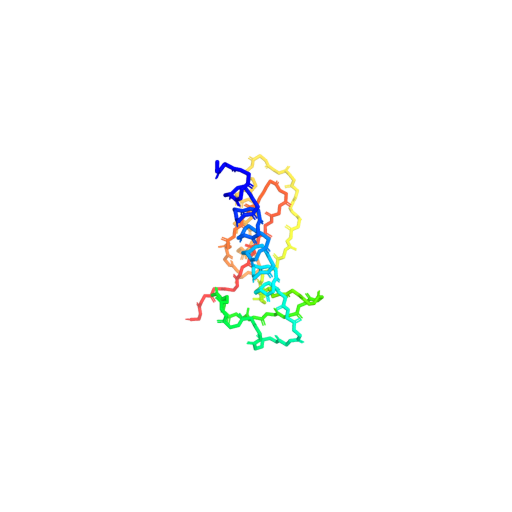RO A 1 91 ? -8.449 0.878 -12.702 1.00 78.50 91 PRO A CA 1
ATOM 711 C C . PRO A 1 91 ? -9.834 1.475 -12.394 1.00 78.50 91 PRO A C 1
ATOM 713 O O . PRO A 1 91 ? -10.694 0.752 -11.882 1.00 78.50 91 PRO A O 1
ATOM 716 N N . PRO A 1 92 ? -10.059 2.764 -12.707 1.00 70.44 92 PRO A N 1
ATOM 717 C CA . PRO A 1 92 ? -11.392 3.349 -12.622 1.00 70.44 92 PRO A CA 1
ATOM 718 C C . PRO A 1 92 ? -12.347 2.579 -13.549 1.00 70.44 92 PRO A C 1
ATOM 720 O O . PRO A 1 92 ? -11.951 2.213 -14.660 1.00 70.44 92 PRO A O 1
ATOM 723 N N . MET A 1 93 ? -13.560 2.300 -13.058 1.00 63.62 93 MET A N 1
ATOM 724 C CA . MET A 1 93 ? -14.621 1.592 -13.797 1.00 63.62 93 MET A CA 1
ATOM 725 C C . MET A 1 93 ? -15.098 2.367 -15.025 1.00 63.62 93 MET A C 1
ATOM 727 O O . MET A 1 93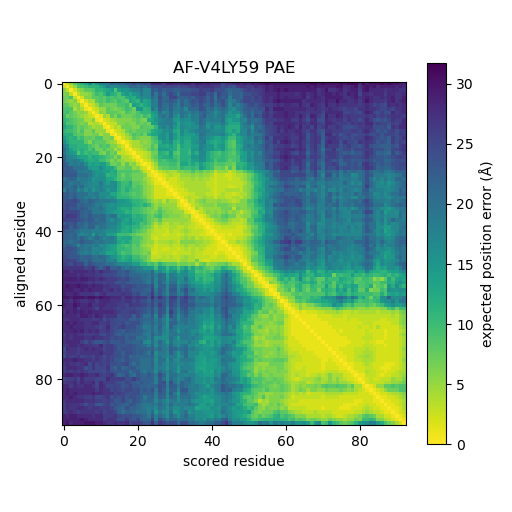 ? -15.175 3.615 -14.946 1.00 63.62 93 MET A O 1
#

Solvent-accessible surface area (backbone atoms only — not co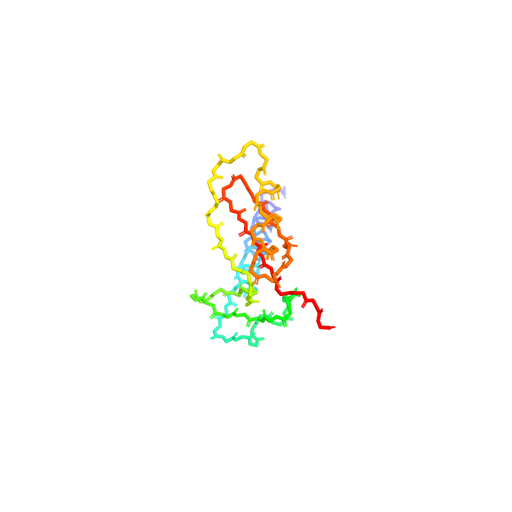mparable to full-atom values): 5365 Å² total; per-residue (Å²): 132,67,71,62,54,55,53,52,53,53,49,52,53,52,54,52,51,52,51,55,54,56,61,40,34,25,93,42,48,79,59,34,71,85,55,95,52,97,36,68,31,51,54,97,44,27,50,45,51,52,61,59,52,79,41,80,53,77,84,46,102,53,44,70,57,54,36,44,54,50,18,49,73,76,70,25,35,69,72,53,74,57,89,53,40,27,27,25,27,74,64,85,131

Foldseek 3Di:
DPVVVVVVVVVVVVVVVVVVVQLQFDPDQVSVVPDPEPAWDQDPRGIDHPFFDKDFDPQDPCQVVVLQVVLVVVQWGWDDDDRGITTTGHDDD

Radius of gyration: 19.04 Å; Cα contacts (8 Å, |Δi|>4): 120; chains: 1; bounding box: 33×52×38 Å

Mean predicted aligned error: 15.18 Å